Protein AF-A0A842P7L4-F1 (afdb_monomer)

Foldseek 3Di:
DPDDQVVLVVQFPDWDDQDPPDIGRHHPVVCVVSVVVVVVPPPPPVPPPDD

Secondary structure (DSSP, 8-state):
--S-GGGGGGS-SEEEEEETTEEEEE-HHHHHHHHHHHHH-----------

Sequence (51 aa):
MQCSISECKQKAIETVQISFRETRNLCEEHYKLFSNKDRKHIPKFSKASNS

Nearest PDB structures (foldseek):
  8dey-assembly1_B  TM=3.572E-01  e=5.159E+00  Homo sapiens

Radius of gyration: 14.36 Å; Cα contacts (8 Å, |Δi|>4): 47; chains: 1; bounding bo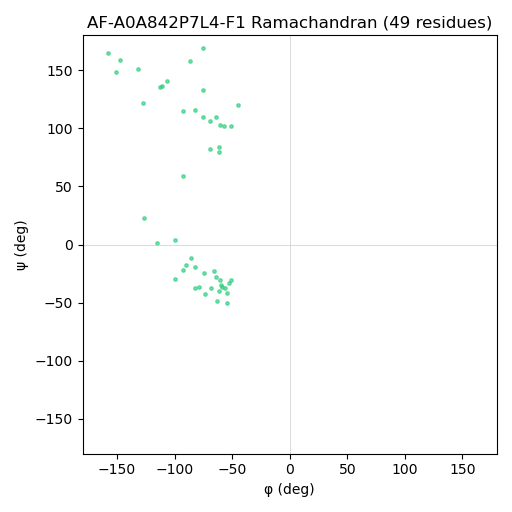x: 41×23×30 Å

pLDDT: mean 73.55, std 12.66, range [50.34, 89.5]

Structure (mmCIF, N/CA/C/O backbone):
data_AF-A0A842P7L4-F1
#
_entry.id   AF-A0A842P7L4-F1
#
loop_
_at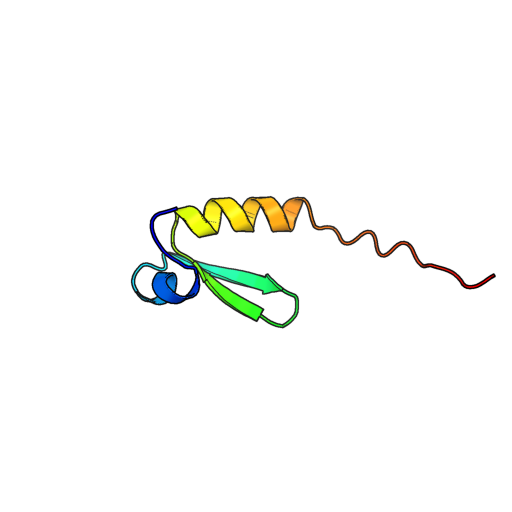om_site.group_PDB
_atom_site.id
_atom_site.type_symbol
_atom_site.label_atom_id
_atom_site.label_alt_id
_atom_site.label_comp_id
_atom_site.label_asym_id
_atom_site.label_entity_id
_atom_site.label_seq_id
_atom_site.pdbx_PDB_ins_code
_atom_site.Cartn_x
_atom_site.Cartn_y
_atom_site.Cartn_z
_atom_site.occupancy
_atom_site.B_iso_or_equiv
_atom_site.auth_seq_id
_atom_site.auth_comp_id
_atom_site.auth_asym_id
_atom_site.auth_atom_id
_atom_site.pdbx_PDB_model_num
ATOM 1 N N . MET A 1 1 ? 4.117 15.100 4.871 1.00 59.12 1 MET A N 1
ATOM 2 C CA . MET A 1 1 ? 3.597 13.747 5.161 1.00 59.12 1 MET A CA 1
ATOM 3 C C . MET A 1 1 ? 3.310 13.691 6.649 1.00 59.12 1 MET A C 1
ATOM 5 O O . MET A 1 1 ? 4.203 14.036 7.412 1.00 59.12 1 MET A O 1
ATOM 9 N N . GLN A 1 2 ? 2.078 13.374 7.054 1.00 66.94 2 GLN A N 1
ATOM 10 C CA . GLN A 1 2 ? 1.655 13.416 8.467 1.00 66.94 2 GLN A CA 1
ATOM 11 C C . GLN A 1 2 ? 1.653 12.046 9.167 1.00 66.94 2 GLN A C 1
ATOM 13 O O . GLN A 1 2 ? 1.232 11.941 10.313 1.00 66.94 2 GLN A O 1
ATOM 18 N N . CYS A 1 3 ? 2.101 10.988 8.494 1.00 77.31 3 CYS A N 1
ATOM 19 C CA . CYS A 1 3 ? 2.249 9.663 9.090 1.00 77.31 3 CYS A CA 1
ATOM 20 C C . CYS A 1 3 ? 3.433 8.927 8.462 1.00 77.31 3 CYS A C 1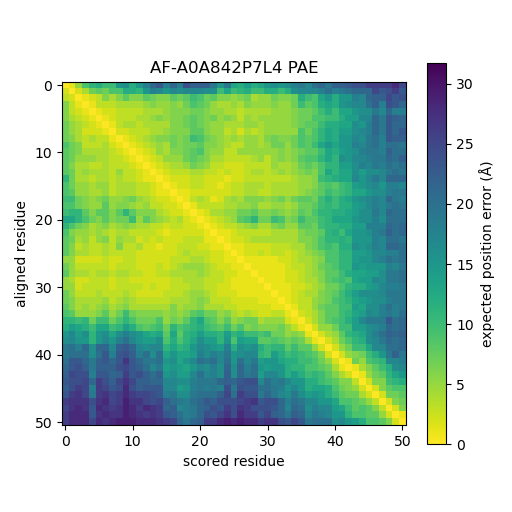
ATOM 22 O O . CYS A 1 3 ? 3.849 9.254 7.349 1.00 77.31 3 CYS A O 1
ATOM 24 N N . SER A 1 4 ? 3.962 7.933 9.169 1.00 80.38 4 SER A N 1
ATOM 25 C CA . SER A 1 4 ? 4.939 6.980 8.639 1.00 80.38 4 SER A CA 1
ATOM 26 C C . SER A 1 4 ? 4.230 5.802 7.956 1.00 80.38 4 SER A C 1
ATOM 28 O O . SER A 1 4 ? 3.091 5.470 8.288 1.00 80.38 4 SER A O 1
ATOM 30 N N . ILE A 1 5 ? 4.907 5.086 7.051 1.00 78.00 5 ILE A N 1
ATOM 31 C CA . ILE A 1 5 ? 4.356 3.868 6.410 1.00 78.00 5 ILE A CA 1
ATOM 32 C C . ILE A 1 5 ? 3.935 2.826 7.456 1.00 78.00 5 ILE A C 1
ATOM 34 O O . ILE A 1 5 ? 2.899 2.180 7.318 1.00 78.00 5 ILE A O 1
ATOM 38 N N . SER A 1 6 ? 4.693 2.695 8.545 1.00 78.19 6 SER A N 1
ATOM 39 C CA . SER A 1 6 ? 4.362 1.800 9.660 1.00 78.19 6 SER A CA 1
ATOM 40 C C . SER A 1 6 ? 3.029 2.150 10.335 1.00 78.19 6 SER A C 1
ATOM 42 O O . SER A 1 6 ? 2.322 1.261 10.804 1.00 78.19 6 SER A O 1
ATOM 44 N N . GLU A 1 7 ? 2.656 3.430 10.335 1.00 82.75 7 GLU A N 1
ATOM 45 C CA . GLU A 1 7 ? 1.409 3.945 10.911 1.00 82.75 7 GLU A CA 1
ATOM 46 C C . GLU A 1 7 ? 0.237 3.858 9.920 1.00 82.75 7 GLU A C 1
ATOM 48 O O . GLU A 1 7 ? -0.927 3.974 10.306 1.00 82.75 7 GLU A O 1
ATOM 53 N N . CYS A 1 8 ? 0.512 3.571 8.640 1.00 84.88 8 CYS A N 1
ATOM 54 C CA . CYS A 1 8 ? -0.525 3.419 7.622 1.00 84.88 8 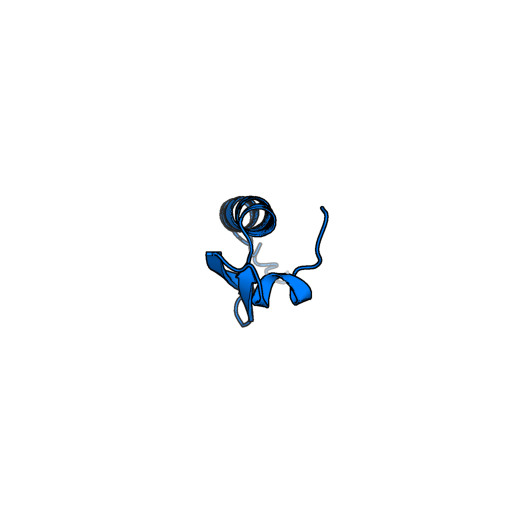CYS A CA 1
ATOM 55 C C . CYS A 1 8 ? -1.430 2.223 7.873 1.00 84.88 8 CYS A C 1
ATOM 57 O O . CYS A 1 8 ? -2.561 2.249 7.411 1.00 84.88 8 CYS A O 1
ATOM 59 N N . LYS A 1 9 ? -0.994 1.208 8.632 1.00 77.06 9 LYS A N 1
ATOM 60 C CA . LYS A 1 9 ? -1.793 0.000 8.896 1.00 77.06 9 LYS A CA 1
ATOM 61 C C . LYS A 1 9 ? -3.195 0.317 9.436 1.00 77.06 9 LYS A C 1
ATOM 63 O O . LYS A 1 9 ? -4.130 -0.405 9.120 1.00 77.06 9 LYS A O 1
ATOM 68 N N . GLN A 1 10 ? -3.346 1.387 10.220 1.00 78.94 10 GLN A N 1
ATOM 69 C CA . GLN A 1 10 ? -4.638 1.797 10.784 1.00 78.94 10 GLN A CA 1
ATOM 70 C C . GLN A 1 10 ? -5.517 2.608 9.817 1.00 78.94 10 GLN A C 1
ATOM 72 O O . GLN A 1 10 ? -6.719 2.709 10.034 1.00 78.94 10 GLN A O 1
ATOM 77 N N . LYS A 1 11 ? -4.936 3.196 8.765 1.00 83.50 11 LYS A N 1
ATOM 78 C CA . LYS A 1 11 ? -5.611 4.069 7.784 1.00 83.50 11 LYS A CA 1
ATOM 79 C C . LYS A 1 11 ? -5.389 3.586 6.348 1.00 83.50 11 LYS A C 1
ATOM 81 O O . LYS A 1 11 ? -5.391 4.384 5.409 1.00 83.50 11 LYS A O 1
ATOM 86 N N . ALA A 1 12 ? -5.087 2.304 6.188 1.00 84.31 12 ALA A N 1
ATOM 87 C CA . ALA A 1 12 ? -4.688 1.763 4.908 1.00 84.31 12 ALA A CA 1
ATOM 88 C C . ALA A 1 12 ? -5.906 1.620 4.007 1.00 84.31 12 ALA A C 1
ATOM 90 O O . ALA A 1 12 ? -6.929 1.084 4.426 1.00 84.31 12 ALA A O 1
ATOM 91 N N . ILE A 1 13 ? -5.757 2.083 2.772 1.00 88.00 13 ILE A N 1
ATOM 92 C CA . ILE A 1 13 ? -6.774 1.925 1.735 1.00 88.00 13 ILE A CA 1
ATOM 93 C C . ILE A 1 13 ? -6.432 0.762 0.805 1.00 88.00 13 ILE A C 1
ATOM 95 O O . ILE A 1 13 ? -7.334 0.125 0.276 1.00 88.00 13 ILE A O 1
ATOM 99 N N . GLU A 1 14 ? -5.139 0.471 0.623 1.00 84.81 14 GLU A N 1
ATOM 100 C CA . GLU A 1 14 ? -4.676 -0.537 -0.326 1.00 84.81 14 GLU A CA 1
ATOM 101 C C . GLU A 1 14 ? -3.354 -1.171 0.120 1.00 84.81 14 GLU A C 1
ATOM 103 O O . GLU A 1 14 ? -2.5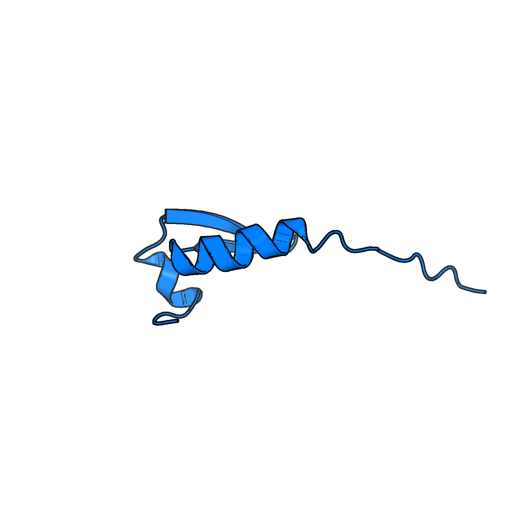05 -0.533 0.752 1.00 84.81 14 GLU A O 1
ATOM 108 N N . THR A 1 15 ? -3.173 -2.440 -0.236 1.00 85.44 15 THR A N 1
ATOM 109 C CA . THR A 1 15 ? -1.929 -3.182 -0.030 1.00 85.44 15 THR A CA 1
ATOM 110 C C . THR A 1 15 ? -1.063 -3.070 -1.274 1.00 85.44 15 THR A C 1
ATOM 112 O O . THR A 1 15 ? -1.410 -3.598 -2.325 1.00 85.44 15 THR A O 1
ATOM 115 N N . VAL A 1 16 ? 0.090 -2.418 -1.149 1.00 81.81 16 VAL A N 1
ATOM 116 C CA . VAL A 1 16 ? 1.030 -2.203 -2.254 1.00 81.81 16 VAL A CA 1
ATOM 117 C C . VAL A 1 16 ? 2.292 -3.012 -2.030 1.00 81.81 16 VAL A C 1
ATOM 119 O O . VAL A 1 16 ? 2.848 -3.041 -0.928 1.00 81.81 16 VAL A O 1
ATOM 122 N N . GLN A 1 17 ? 2.774 -3.654 -3.090 1.00 80.81 17 GLN A N 1
ATOM 123 C CA . GLN A 1 17 ? 4.099 -4.250 -3.106 1.00 80.81 17 GLN A CA 1
ATOM 124 C C . GLN A 1 17 ? 5.135 -3.138 -3.263 1.00 80.81 17 GLN A C 1
ATOM 126 O O . GLN A 1 17 ? 5.222 -2.511 -4.309 1.00 80.81 17 GLN A O 1
ATOM 131 N N . ILE A 1 18 ? 5.897 -2.860 -2.205 1.00 77.38 18 ILE A N 1
ATOM 132 C CA . ILE A 1 18 ? 6.932 -1.819 -2.240 1.00 77.38 18 ILE A CA 1
ATOM 133 C C . ILE A 1 18 ? 8.286 -2.364 -2.692 1.00 77.38 18 ILE A C 1
ATOM 135 O O . ILE A 1 18 ? 9.204 -1.610 -3.011 1.00 77.38 18 ILE A O 1
ATOM 139 N N . SER A 1 19 ? 8.456 -3.682 -2.640 1.00 74.62 19 SER A N 1
ATOM 140 C CA . SER A 1 19 ? 9.660 -4.389 -3.064 1.00 74.62 19 SER A CA 1
ATOM 141 C C . SER A 1 19 ? 9.320 -5.838 -3.385 1.00 74.62 19 SER A C 1
ATOM 143 O O . SER A 1 19 ? 8.300 -6.353 -2.936 1.00 74.62 19 SER A O 1
ATOM 145 N N . PHE A 1 20 ? 10.218 -6.540 -4.078 1.00 76.94 20 PHE A N 1
ATOM 146 C CA . PHE A 1 20 ? 10.008 -7.929 -4.514 1.00 76.94 20 PHE A CA 1
ATOM 147 C C . PHE A 1 20 ? 9.553 -8.891 -3.397 1.00 76.94 20 PHE A C 1
ATOM 149 O O . PHE A 1 20 ? 8.824 -9.843 -3.656 1.00 76.94 20 PHE A O 1
ATOM 156 N N . ARG A 1 21 ? 9.970 -8.646 -2.148 1.00 83.00 21 ARG A N 1
ATOM 157 C CA . ARG A 1 21 ? 9.597 -9.461 -0.979 1.00 83.00 21 ARG A CA 1
ATOM 158 C C . ARG A 1 21 ? 8.759 -8.722 0.058 1.00 83.00 21 ARG A C 1
ATOM 160 O O . ARG A 1 21 ? 8.452 -9.307 1.089 1.00 83.00 21 ARG A O 1
ATOM 167 N N . GLU A 1 22 ? 8.421 -7.455 -0.176 1.00 82.44 22 GLU A N 1
ATOM 168 C CA . GLU A 1 22 ? 7.722 -6.651 0.824 1.00 82.44 22 GLU A CA 1
ATOM 169 C C . GLU 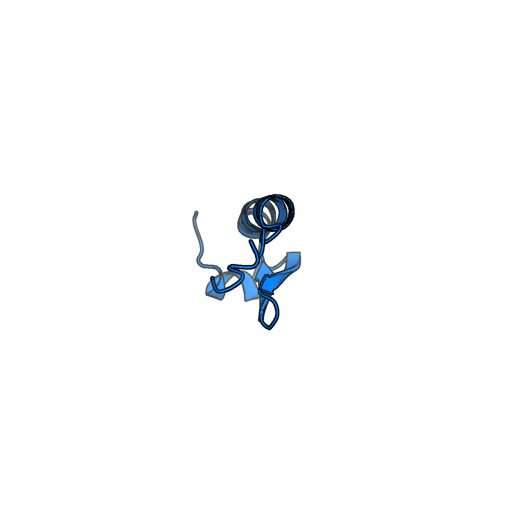A 1 22 ? 6.459 -6.005 0.258 1.00 82.44 22 GLU A C 1
ATOM 171 O O . GLU A 1 22 ? 6.494 -5.205 -0.677 1.00 82.44 22 GLU A O 1
ATOM 176 N N . THR A 1 23 ? 5.340 -6.333 0.897 1.00 84.62 23 THR A N 1
ATOM 177 C CA . THR A 1 23 ? 4.037 -5.700 0.705 1.00 84.62 23 THR A CA 1
ATOM 178 C C . THR A 1 23 ? 3.655 -4.943 1.968 1.00 84.62 23 THR A C 1
ATOM 180 O O . THR A 1 23 ? 3.784 -5.476 3.073 1.00 84.62 23 THR A O 1
ATOM 183 N N . ARG A 1 24 ? 3.145 -3.719 1.829 1.00 84.50 24 ARG A N 1
ATOM 184 C CA . ARG A 1 24 ? 2.635 -2.926 2.954 1.00 84.50 24 ARG A CA 1
ATOM 185 C C . ARG A 1 24 ? 1.271 -2.348 2.640 1.00 84.50 24 ARG A C 1
ATOM 187 O O . ARG A 1 24 ? 0.958 -2.028 1.501 1.00 84.50 24 ARG A O 1
ATOM 194 N N . ASN A 1 25 ? 0.497 -2.159 3.696 1.00 88.62 25 ASN A N 1
ATOM 195 C CA . ASN A 1 25 ? -0.785 -1.476 3.637 1.00 88.62 25 ASN A CA 1
ATOM 196 C C . ASN A 1 25 ? -0.525 0.035 3.692 1.00 88.62 25 ASN A C 1
ATOM 198 O O . ASN A 1 25 ? 0.018 0.525 4.685 1.00 88.62 25 ASN A O 1
ATOM 202 N N . LEU A 1 26 ? -0.861 0.756 2.625 1.00 87.56 26 LEU A N 1
ATOM 203 C CA . LEU A 1 26 ? -0.606 2.186 2.474 1.00 87.56 26 LEU A CA 1
ATOM 204 C C . LEU A 1 26 ? -1.905 2.984 2.609 1.00 87.56 26 LEU A C 1
ATOM 206 O O . LEU A 1 26 ? -2.961 2.579 2.120 1.00 87.56 26 LEU A O 1
ATOM 210 N N . CYS A 1 27 ? -1.823 4.141 3.267 1.00 89.50 27 CYS A N 1
ATOM 211 C CA . CYS A 1 27 ? -2.876 5.152 3.201 1.00 89.50 27 CYS A CA 1
ATOM 212 C C . CYS A 1 27 ? -2.824 5.883 1.849 1.00 89.50 27 CYS A C 1
ATOM 214 O O . CYS A 1 27 ? -1.844 5.760 1.115 1.00 89.50 27 CYS A O 1
ATOM 216 N N . GLU A 1 28 ? -3.846 6.675 1.530 1.00 87.44 28 GLU A N 1
ATOM 217 C CA . GLU A 1 28 ? -3.969 7.341 0.225 1.00 87.44 28 GLU A CA 1
ATOM 218 C C . GLU A 1 28 ? -2.744 8.191 -0.163 1.00 87.44 28 GLU A C 1
ATOM 220 O O . GLU A 1 28 ? -2.283 8.138 -1.306 1.00 87.44 28 GLU A O 1
ATOM 225 N N . GLU A 1 29 ? -2.173 8.940 0.785 1.00 86.00 29 GLU A N 1
ATOM 226 C CA . GLU A 1 29 ? -0.986 9.763 0.524 1.00 86.00 29 GLU A CA 1
ATOM 227 C C . GLU A 1 29 ? 0.223 8.906 0.131 1.00 86.00 29 GLU A C 1
ATOM 229 O O . GLU A 1 29 ? 0.876 9.167 -0.881 1.00 86.00 29 GLU A O 1
ATOM 234 N N . HIS A 1 30 ? 0.508 7.851 0.899 1.00 85.12 30 HIS A N 1
ATOM 235 C CA . HIS A 1 30 ? 1.616 6.949 0.594 1.00 85.12 30 HIS A CA 1
ATOM 236 C C . HIS A 1 30 ? 1.356 6.148 -0.672 1.00 85.12 30 HIS A C 1
ATOM 238 O O . HIS A 1 30 ? 2.269 5.963 -1.472 1.00 85.12 30 HIS A O 1
ATOM 244 N N . TYR A 1 31 ? 0.116 5.727 -0.895 1.00 85.19 31 TYR A N 1
ATOM 245 C CA . TYR A 1 31 ? -0.277 5.046 -2.114 1.00 85.19 31 TYR A CA 1
ATOM 246 C C . TYR A 1 31 ? 0.095 5.866 -3.352 1.00 85.19 31 TYR A C 1
ATOM 248 O O . TYR A 1 31 ? 0.795 5.369 -4.230 1.00 85.19 31 TYR A O 1
ATOM 256 N N . LYS A 1 32 ? -0.267 7.154 -3.387 1.00 84.38 32 LYS A N 1
ATOM 257 C CA . LYS A 1 32 ? 0.071 8.061 -4.498 1.00 84.38 32 LYS A CA 1
ATOM 258 C C . LYS A 1 32 ? 1.583 8.206 -4.708 1.00 84.38 32 LYS A C 1
ATOM 260 O O . LYS A 1 32 ? 2.037 8.311 -5.847 1.00 84.38 32 LYS A O 1
ATOM 265 N N . LEU A 1 33 ? 2.369 8.183 -3.632 1.00 80.44 33 LEU A N 1
ATOM 266 C CA . LEU A 1 33 ? 3.831 8.284 -3.696 1.00 80.44 33 LEU A CA 1
ATOM 267 C C . LEU A 1 33 ? 4.487 7.002 -4.223 1.00 80.44 33 LEU A C 1
ATOM 269 O O . LEU A 1 33 ? 5.401 7.073 -5.046 1.00 80.44 33 LEU A O 1
ATOM 273 N N . PHE A 1 34 ? 4.025 5.837 -3.767 1.00 7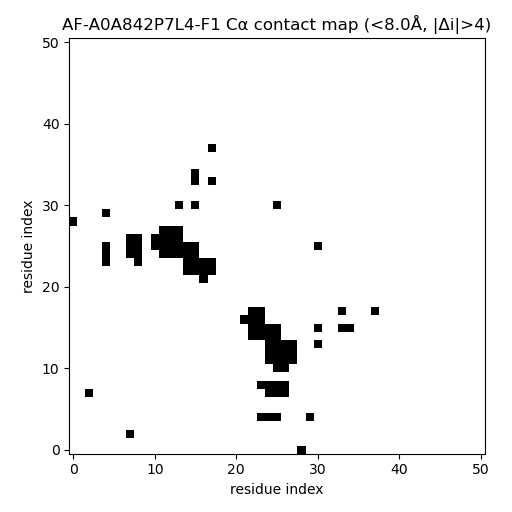7.00 34 PHE A N 1
ATOM 274 C CA . PHE A 1 34 ? 4.598 4.541 -4.133 1.00 77.00 34 PHE A CA 1
ATOM 275 C C . PHE A 1 34 ? 4.085 4.014 -5.475 1.00 77.00 34 PHE A C 1
ATOM 277 O O . PHE A 1 34 ? 4.884 3.519 -6.266 1.00 77.00 34 PHE A O 1
ATOM 284 N N . SER A 1 35 ? 2.805 4.219 -5.790 1.00 74.69 35 SER A N 1
ATOM 285 C CA . SER A 1 35 ? 2.196 3.853 -7.078 1.00 74.69 35 SER A CA 1
ATOM 286 C C . SER A 1 35 ? 2.900 4.538 -8.260 1.00 74.69 35 SER A C 1
ATOM 288 O O . SER A 1 35 ? 3.166 3.926 -9.294 1.00 74.69 35 SER A O 1
ATOM 290 N N . ASN A 1 36 ? 3.338 5.790 -8.082 1.00 66.38 36 ASN A N 1
ATOM 291 C CA . ASN A 1 36 ? 4.132 6.488 -9.097 1.00 66.38 36 ASN A CA 1
ATOM 292 C C . ASN A 1 36 ? 5.586 6.000 -9.191 1.00 66.38 36 AS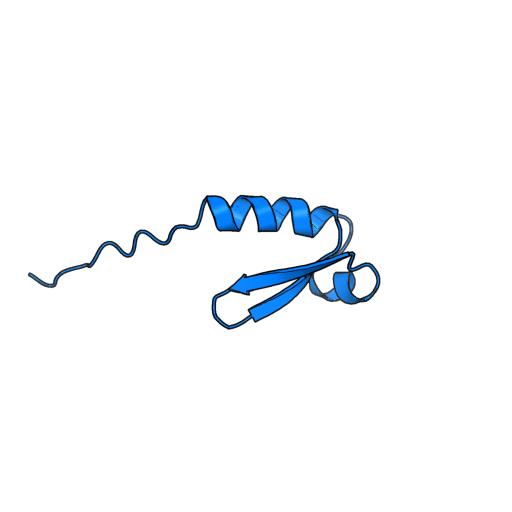N A C 1
ATOM 294 O O . ASN A 1 36 ? 6.233 6.178 -10.228 1.00 66.38 36 ASN A O 1
ATOM 298 N N . LYS A 1 37 ? 6.124 5.421 -8.113 1.00 63.03 37 LYS A N 1
ATOM 299 C CA . LYS A 1 37 ? 7.508 4.945 -8.059 1.00 63.03 37 LYS A CA 1
ATOM 300 C C . LYS A 1 37 ? 7.657 3.598 -8.757 1.00 63.03 37 LYS A C 1
ATOM 302 O O . LYS A 1 37 ? 8.641 3.422 -9.467 1.00 63.03 37 LYS A O 1
ATOM 307 N N . ASP A 1 38 ? 6.664 2.720 -8.643 1.00 58.47 38 ASP A N 1
ATOM 308 C CA . ASP A 1 38 ? 6.652 1.416 -9.317 1.00 58.47 38 ASP A CA 1
ATOM 309 C C . ASP A 1 38 ? 6.686 1.568 -10.849 1.00 58.47 38 ASP A C 1
ATOM 311 O O . ASP A 1 38 ? 7.485 0.940 -11.538 1.00 58.47 38 ASP A O 1
ATOM 315 N N . ARG A 1 39 ? 5.955 2.556 -11.388 1.00 55.91 39 ARG A N 1
ATOM 316 C CA . ARG A 1 39 ? 6.017 2.905 -12.820 1.00 55.91 39 ARG A CA 1
ATOM 317 C C . ARG A 1 39 ? 7.375 3.435 -13.291 1.00 55.91 39 ARG A C 1
ATOM 319 O O . ARG A 1 39 ? 7.694 3.307 -14.471 1.00 55.91 39 ARG A O 1
ATOM 326 N N . LYS A 1 40 ? 8.165 4.063 -12.413 1.00 52.75 40 LYS A N 1
ATOM 327 C CA . LYS A 1 40 ? 9.506 4.579 -12.754 1.00 52.75 40 LYS A CA 1
ATOM 328 C C . LYS A 1 40 ? 10.619 3.585 -12.450 1.00 52.75 40 LYS A C 1
ATOM 330 O O . LYS A 1 40 ? 11.689 3.681 -13.045 1.00 52.75 40 LYS A O 1
ATOM 335 N N . HIS A 1 41 ? 10.377 2.635 -11.557 1.00 50.34 41 HIS A N 1
ATOM 336 C CA . HIS A 1 41 ? 11.328 1.606 -11.190 1.00 50.34 41 HIS A CA 1
ATOM 337 C C . HIS A 1 41 ? 11.112 0.369 -12.061 1.00 50.34 41 HIS A C 1
ATOM 339 O O . HIS A 1 41 ? 10.894 -0.727 -11.563 1.00 50.34 41 HIS A O 1
ATOM 345 N N . ILE A 1 42 ? 11.237 0.530 -13.382 1.00 52.88 42 ILE A N 1
ATOM 346 C CA . ILE A 1 42 ? 11.783 -0.568 -14.176 1.00 52.88 42 ILE A CA 1
ATOM 347 C C . ILE A 1 42 ? 13.247 -0.607 -13.745 1.00 52.88 42 ILE A C 1
ATOM 349 O O . ILE A 1 42 ? 13.986 0.315 -14.112 1.00 52.88 42 ILE A O 1
ATOM 353 N N . PRO A 1 43 ? 13.697 -1.585 -12.937 1.00 53.47 43 PRO A N 1
ATOM 354 C CA . PRO A 1 43 ? 15.118 -1.761 -12.767 1.00 53.47 43 PRO A CA 1
ATOM 355 C C . PRO A 1 43 ? 15.637 -2.076 -14.167 1.00 53.47 43 PRO A C 1
ATOM 357 O O . PRO A 1 43 ? 15.465 -3.180 -14.684 1.00 53.47 43 PRO A O 1
ATOM 360 N N . LYS A 1 44 ? 16.252 -1.086 -14.821 1.00 51.50 44 LYS A N 1
ATOM 361 C CA . LYS A 1 44 ? 17.255 -1.368 -15.834 1.00 51.50 44 LYS A CA 1
ATOM 362 C C . LYS A 1 44 ? 18.344 -2.096 -15.063 1.00 51.50 44 LYS A C 1
ATOM 364 O O . LYS A 1 44 ? 19.291 -1.484 -14.581 1.00 51.50 44 LYS A O 1
ATOM 369 N N . PHE A 1 45 ? 18.168 -3.404 -14.892 1.00 57.69 45 PHE A N 1
ATOM 370 C CA . PHE A 1 45 ? 19.265 -4.322 -14.688 1.00 57.69 45 PHE A CA 1
ATOM 371 C C . PHE A 1 45 ? 20.089 -4.205 -15.965 1.00 57.69 45 PHE A C 1
ATOM 373 O O . PHE A 1 45 ? 19.940 -4.985 -16.904 1.00 57.69 45 PHE A O 1
ATOM 380 N N . SER A 1 46 ? 20.898 -3.149 -16.043 1.00 57.53 46 SER A N 1
ATOM 381 C CA . SER A 1 46 ? 22.033 -3.108 -16.937 1.00 57.53 46 SER A CA 1
ATOM 382 C C . SER A 1 46 ? 22.839 -4.323 -16.523 1.00 57.53 46 SER A C 1
ATOM 384 O O . SER A 1 46 ? 23.441 -4.326 -15.451 1.00 57.53 46 SER A O 1
ATOM 386 N N . LYS A 1 47 ? 22.737 -5.403 -17.304 1.00 54.25 47 LYS A N 1
ATOM 387 C CA . LYS A 1 47 ? 23.657 -6.528 -17.211 1.00 54.25 47 LYS A CA 1
ATOM 388 C C . LYS A 1 47 ? 25.047 -5.906 -17.282 1.00 54.25 47 LYS A C 1
ATOM 390 O O . LYS A 1 47 ? 25.483 -5.507 -18.357 1.00 54.25 47 LYS A O 1
ATOM 395 N N . ALA A 1 48 ? 25.709 -5.772 -16.140 1.00 64.56 48 ALA A N 1
ATOM 396 C CA . ALA A 1 48 ? 27.146 -5.621 -16.112 1.00 64.56 48 ALA A CA 1
ATOM 397 C C . ALA A 1 48 ? 27.682 -6.986 -16.546 1.00 64.56 48 ALA A C 1
ATOM 399 O O . ALA A 1 48 ? 27.914 -7.872 -15.728 1.00 64.56 48 ALA A O 1
ATOM 400 N N . SER A 1 49 ? 27.728 -7.208 -17.861 1.00 62.94 49 SER A N 1
ATOM 401 C CA . SER A 1 49 ? 28.511 -8.296 -18.420 1.00 62.94 49 SER A CA 1
ATOM 402 C C . SER A 1 49 ? 29.960 -7.977 -18.083 1.00 62.94 49 SER A C 1
ATOM 404 O O . SER A 1 49 ? 30.500 -6.997 -18.591 1.00 62.94 49 SER A O 1
ATOM 406 N N . ASN A 1 50 ? 30.532 -8.766 -17.174 1.00 55.53 50 ASN A N 1
ATOM 407 C CA . ASN A 1 50 ? 31.969 -8.832 -16.932 1.00 55.53 50 ASN A CA 1
ATOM 408 C C . ASN A 1 50 ? 32.698 -8.896 -18.281 1.00 55.53 50 ASN A C 1
ATOM 410 O O . ASN A 1 50 ? 32.457 -9.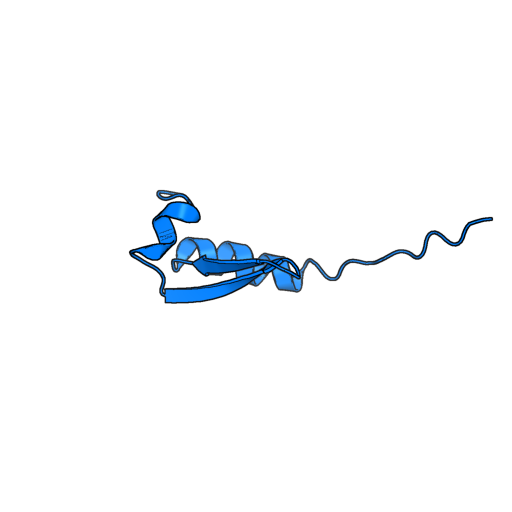832 -19.050 1.00 55.53 50 ASN A O 1
ATOM 414 N N . SER A 1 51 ? 33.552 -7.907 -18.549 1.00 52.16 51 SER A N 1
ATOM 415 C CA . SER A 1 51 ? 34.631 -8.000 -19.536 1.00 52.16 51 SER A CA 1
ATOM 416 C C . SER A 1 51 ? 35.887 -8.526 -18.868 1.00 52.16 51 SER A C 1
ATOM 418 O O . SER A 1 51 ? 36.184 -7.992 -17.773 1.00 52.16 51 SER A O 1
#

Mean predicted aligned error: 10.02 Å

Solvent-accessible surface area (backbone atoms only — not comparable to full-atom values): 3334 Å² total; per-residue (Å²): 131,95,71,54,72,86,60,14,66,85,57,43,77,48,76,44,73,80,45,101,91,40,71,46,41,26,20,70,70,53,38,61,57,49,61,58,43,59,77,66,58,66,78,77,73,70,76,79,70,84,127